Protein AF-A0A1Q5FDN8-F1 (afdb_monomer_lite)

Structure (mmCIF, N/CA/C/O backbone):
data_AF-A0A1Q5FDN8-F1
#
_entry.id   AF-A0A1Q5FDN8-F1
#
loop_
_atom_site.group_PDB
_atom_site.id
_atom_site.type_symbol
_atom_site.label_atom_id
_atom_site.label_alt_id
_atom_site.label_comp_id
_atom_site.label_asym_id
_atom_site.label_entity_id
_atom_site.label_seq_id
_atom_site.pdbx_PDB_ins_code
_atom_site.Cartn_x
_atom_site.Cartn_y
_atom_site.Cartn_z
_atom_site.occupancy
_atom_site.B_iso_or_equiv
_atom_site.auth_seq_id
_atom_site.auth_comp_id
_atom_site.auth_asym_id
_atom_site.auth_atom_id
_atom_site.pdbx_PDB_model_num
ATOM 1 N N . MET A 1 1 ? -42.471 -13.909 74.924 1.00 47.09 1 MET A N 1
ATOM 2 C CA . MET A 1 1 ? -41.191 -13.700 74.208 1.00 47.09 1 MET A CA 1
ATOM 3 C C . MET A 1 1 ? -41.373 -13.782 72.682 1.00 47.09 1 MET A C 1
ATOM 5 O O . MET A 1 1 ? -40.725 -14.586 72.033 1.00 47.09 1 MET A O 1
ATOM 9 N N . ALA A 1 2 ? -42.252 -12.963 72.088 1.00 43.66 2 ALA A N 1
ATOM 10 C CA . ALA A 1 2 ? -42.512 -12.984 70.635 1.00 43.66 2 ALA A CA 1
ATOM 11 C C . ALA A 1 2 ? -41.939 -11.756 69.889 1.00 43.66 2 ALA A C 1
ATOM 13 O O . ALA A 1 2 ? -41.696 -11.823 68.690 1.00 43.66 2 ALA A O 1
ATOM 14 N N . GLY A 1 3 ? -41.656 -10.651 70.594 1.00 40.38 3 GLY A N 1
ATOM 15 C CA . GLY A 1 3 ? -41.196 -9.395 69.982 1.00 40.38 3 GLY A CA 1
ATOM 16 C C . GLY A 1 3 ? -39.710 -9.334 69.598 1.00 40.38 3 GLY A C 1
ATOM 17 O O . GLY A 1 3 ? -39.356 -8.562 68.718 1.00 40.38 3 GLY A O 1
ATOM 18 N N . VAL A 1 4 ? -38.843 -10.156 70.205 1.00 47.12 4 VAL A N 1
ATOM 19 C CA . VAL A 1 4 ? -37.376 -10.119 69.980 1.00 47.12 4 VAL A CA 1
ATOM 20 C C . VAL A 1 4 ? -36.952 -10.917 68.736 1.00 47.12 4 VAL A C 1
ATOM 22 O O . VAL A 1 4 ? -35.981 -10.574 68.066 1.00 47.12 4 VAL A O 1
ATOM 25 N N . VAL A 1 5 ? -37.708 -11.957 68.369 1.00 46.03 5 VAL A N 1
ATOM 26 C CA . VAL A 1 5 ? -37.421 -12.774 67.174 1.00 46.03 5 VAL A CA 1
ATOM 27 C C . VAL A 1 5 ? -37.813 -12.032 65.886 1.00 46.03 5 VAL A C 1
ATOM 29 O O . VAL A 1 5 ? -37.136 -12.157 64.866 1.00 46.03 5 VAL A O 1
ATOM 32 N N . LEU A 1 6 ? -38.859 -11.197 65.935 1.00 43.00 6 LEU A N 1
ATOM 33 C CA . LEU A 1 6 ? -39.319 -10.394 64.795 1.00 43.00 6 LEU A CA 1
ATOM 34 C C . LEU A 1 6 ? -38.354 -9.245 64.449 1.00 43.00 6 LEU A C 1
ATOM 36 O O . LEU A 1 6 ? -38.089 -9.013 63.270 1.00 43.00 6 LEU A O 1
ATOM 40 N N . THR A 1 7 ? -37.763 -8.575 65.444 1.00 47.84 7 THR A N 1
ATOM 41 C CA . THR A 1 7 ? -36.753 -7.520 65.229 1.00 47.84 7 THR A CA 1
ATOM 42 C C . THR A 1 7 ? -35.419 -8.077 64.731 1.00 47.84 7 THR A C 1
ATOM 44 O O . THR A 1 7 ? -34.837 -7.518 63.800 1.00 47.84 7 THR A O 1
ATOM 47 N N . ALA A 1 8 ? -34.970 -9.225 65.251 1.00 42.53 8 ALA A N 1
ATOM 48 C CA . ALA A 1 8 ? -33.782 -9.915 64.739 1.00 42.53 8 ALA A CA 1
ATOM 49 C C . ALA A 1 8 ? -33.972 -10.419 63.289 1.00 42.53 8 ALA A C 1
ATOM 51 O O . ALA A 1 8 ? -33.076 -10.280 62.453 1.00 42.53 8 ALA A O 1
ATOM 52 N N . GLY A 1 9 ? -35.163 -10.937 62.957 1.00 39.59 9 GLY A N 1
ATOM 53 C CA . GLY A 1 9 ? -35.514 -11.373 61.600 1.00 39.59 9 GLY A CA 1
ATOM 54 C C . GLY A 1 9 ? -35.624 -10.229 60.581 1.00 39.59 9 GLY A C 1
ATOM 55 O O . GLY A 1 9 ? -35.242 -10.401 59.420 1.00 39.59 9 GLY A O 1
ATOM 56 N N . MET A 1 10 ? -36.092 -9.048 61.005 1.00 50.84 10 MET A N 1
ATOM 57 C CA . MET A 1 10 ? -36.111 -7.832 60.176 1.00 50.84 10 MET A CA 1
ATOM 58 C C . MET A 1 10 ? -34.702 -7.272 59.930 1.00 50.84 10 MET A C 1
ATOM 60 O O . MET A 1 10 ? -34.388 -6.911 58.795 1.00 50.84 10 MET A O 1
ATOM 64 N N . GLY A 1 11 ? -33.831 -7.271 60.947 1.00 49.34 11 GLY A N 1
ATOM 65 C CA . GLY A 1 11 ? -32.434 -6.840 60.818 1.00 49.34 11 GLY A CA 1
ATOM 66 C C . GLY A 1 11 ? -31.625 -7.709 59.850 1.00 49.34 11 GLY A C 1
ATOM 67 O O . GLY A 1 11 ? -30.906 -7.190 59.004 1.00 49.34 11 GLY A O 1
ATOM 68 N N . TRP A 1 12 ? -31.808 -9.032 59.887 1.00 39.22 12 TRP A N 1
ATOM 69 C CA . TRP A 1 12 ? -31.117 -9.951 58.975 1.00 39.22 12 TRP A CA 1
ATOM 70 C C . TRP A 1 12 ? -31.543 -9.785 57.508 1.00 39.22 12 TRP A C 1
ATOM 72 O O . TRP A 1 12 ? -30.703 -9.807 56.607 1.00 39.22 12 TRP A O 1
ATOM 82 N N . ARG A 1 13 ? -32.840 -9.575 57.249 1.00 45.94 13 ARG A N 1
ATOM 83 C CA . ARG A 1 13 ? -33.342 -9.301 55.891 1.00 45.94 13 ARG A CA 1
ATOM 84 C C . ARG A 1 13 ? -32.855 -7.949 55.369 1.00 45.94 13 ARG A C 1
ATOM 86 O O . ARG A 1 13 ? -32.404 -7.886 54.231 1.00 45.94 13 ARG A O 1
ATOM 93 N N . SER A 1 14 ? -32.883 -6.915 56.209 1.00 52.88 14 SER A N 1
ATOM 94 C CA . SER A 1 14 ? -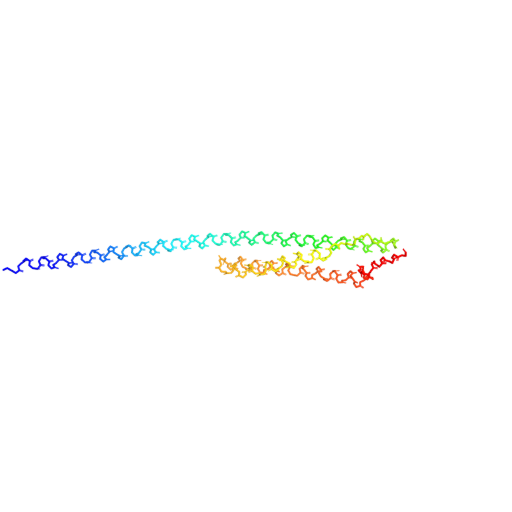32.321 -5.589 55.914 1.00 52.88 14 SER A CA 1
ATOM 95 C C . SER A 1 14 ? -30.835 -5.672 55.535 1.00 52.88 14 SER A C 1
ATOM 97 O O . SER A 1 14 ? -30.446 -5.223 54.458 1.00 52.88 14 SER A O 1
ATOM 99 N N . SER A 1 15 ? -30.021 -6.365 56.336 1.00 50.00 15 SER A N 1
ATOM 100 C CA . SER A 1 15 ? -28.591 -6.544 56.059 1.00 50.00 15 SER A CA 1
ATOM 101 C C . SER A 1 15 ? -28.319 -7.313 54.765 1.00 50.00 15 SER A C 1
ATOM 103 O O . SER A 1 15 ? -27.384 -6.977 54.043 1.00 50.00 15 SER A O 1
ATOM 105 N N . ARG A 1 16 ? -29.141 -8.316 54.417 1.00 44.84 16 ARG A N 1
ATOM 106 C CA . ARG A 1 16 ? -29.008 -9.040 53.136 1.00 44.84 16 ARG A CA 1
ATOM 107 C C . ARG A 1 16 ? -29.392 -8.184 51.932 1.00 44.84 16 ARG A C 1
ATOM 109 O O . ARG A 1 16 ? -28.762 -8.315 50.887 1.00 44.84 16 ARG A O 1
ATOM 116 N N . ILE A 1 17 ? -30.396 -7.319 52.069 1.00 62.22 17 ILE A N 1
ATOM 117 C CA . ILE A 1 17 ? -30.801 -6.383 51.013 1.00 62.22 17 ILE A CA 1
ATOM 118 C C . ILE A 1 17 ? -29.696 -5.345 50.782 1.00 62.22 17 ILE A C 1
ATOM 120 O O . ILE A 1 17 ? -29.290 -5.145 49.640 1.00 62.22 17 ILE A O 1
ATOM 124 N N . SER A 1 18 ? -29.141 -4.764 51.849 1.00 57.81 18 SER A N 1
ATOM 125 C CA . SER A 1 18 ? -28.024 -3.815 51.750 1.00 57.81 18 SER A CA 1
ATOM 126 C C . SER A 1 18 ? -26.753 -4.456 51.187 1.00 57.81 18 SER A C 1
ATOM 128 O O . SER A 1 18 ? -26.115 -3.873 50.316 1.00 57.81 18 SER A O 1
ATOM 130 N N . ALA A 1 19 ? -26.411 -5.678 51.611 1.00 43.81 19 ALA A N 1
ATOM 131 C CA . ALA A 1 19 ? -25.259 -6.404 51.073 1.00 43.81 19 ALA A CA 1
ATOM 132 C C . ALA A 1 19 ? -25.428 -6.733 49.580 1.00 43.81 19 ALA A C 1
ATOM 134 O O . ALA A 1 19 ? -24.485 -6.597 48.805 1.00 43.81 19 ALA A O 1
ATOM 135 N N . LYS A 1 20 ? -26.639 -7.113 49.150 1.00 54.56 20 LYS A N 1
ATOM 136 C CA . LYS A 1 20 ? -26.941 -7.325 47.731 1.00 54.56 20 LYS A CA 1
ATOM 137 C C . LYS A 1 20 ? -26.813 -6.030 46.925 1.00 54.56 20 LYS A C 1
ATOM 139 O O . LYS A 1 20 ? -26.164 -6.040 45.887 1.00 54.56 20 LYS A O 1
ATOM 144 N N . ALA A 1 21 ? -27.356 -4.920 47.423 1.00 61.69 21 ALA A N 1
ATOM 145 C CA . ALA A 1 21 ? -27.247 -3.621 46.760 1.00 61.69 21 ALA A CA 1
ATOM 146 C C . ALA A 1 21 ? -25.786 -3.155 46.614 1.00 61.69 21 ALA A C 1
ATOM 148 O O . ALA A 1 21 ? -25.419 -2.597 45.585 1.00 61.69 21 ALA A O 1
ATOM 149 N N . GLN A 1 22 ? -24.935 -3.429 47.609 1.00 58.81 22 GLN A N 1
ATOM 150 C CA . GLN A 1 22 ? -23.498 -3.138 47.547 1.00 58.81 22 GLN A CA 1
ATOM 151 C C . GLN A 1 22 ? -22.766 -3.997 46.507 1.00 58.81 22 GLN A C 1
ATOM 153 O O . GLN A 1 22 ? -21.919 -3.480 45.784 1.00 58.81 22 GLN A O 1
ATOM 158 N N . VAL A 1 23 ? -23.106 -5.285 46.392 1.00 53.53 23 VAL A N 1
ATOM 159 C CA . VAL A 1 23 ? -22.534 -6.180 45.370 1.00 53.53 23 VAL A CA 1
ATOM 160 C C . VAL A 1 23 ? -22.999 -5.793 43.967 1.00 53.53 23 VAL A C 1
ATOM 162 O O . VAL A 1 23 ? -22.181 -5.736 43.053 1.00 53.53 23 VAL A O 1
ATOM 165 N N . ASP A 1 24 ? -24.281 -5.472 43.792 1.00 60.03 24 ASP A N 1
ATOM 166 C CA . ASP A 1 24 ? -24.828 -5.037 42.503 1.00 60.03 24 ASP A CA 1
ATOM 167 C C . ASP A 1 24 ? -24.208 -3.695 42.063 1.00 60.03 24 ASP A C 1
ATOM 169 O O . ASP A 1 24 ? -23.854 -3.533 40.895 1.00 60.03 24 ASP A O 1
ATOM 173 N N . ALA A 1 25 ? -23.982 -2.764 42.999 1.00 61.09 25 ALA A N 1
ATOM 174 C CA . ALA A 1 25 ? -23.274 -1.510 42.738 1.00 61.09 25 ALA A CA 1
ATOM 175 C C . ALA A 1 25 ? -21.788 -1.727 42.402 1.00 61.09 25 ALA A C 1
ATOM 177 O O . ALA A 1 25 ? -21.273 -1.108 41.472 1.00 61.09 25 ALA A O 1
ATOM 178 N N . ALA A 1 26 ? -21.103 -2.637 43.103 1.00 48.50 26 ALA A N 1
ATOM 179 C CA . ALA A 1 26 ? -19.720 -2.994 42.796 1.00 48.50 26 ALA A CA 1
ATOM 180 C C . ALA A 1 26 ? -19.598 -3.644 41.406 1.00 48.50 26 ALA A C 1
ATOM 182 O O . ALA A 1 26 ? -18.700 -3.301 40.642 1.00 48.50 26 ALA A O 1
ATOM 183 N N . LEU A 1 27 ? -20.530 -4.528 41.038 1.00 51.22 27 LEU A N 1
ATOM 184 C CA . LEU A 1 27 ? -20.587 -5.136 39.707 1.00 51.22 27 LEU A CA 1
ATOM 185 C C . LEU A 1 27 ? -20.903 -4.113 38.612 1.00 51.22 27 LEU A C 1
ATOM 187 O O . LEU A 1 27 ? -20.336 -4.205 37.526 1.00 51.22 27 LEU A O 1
ATOM 191 N N . ALA A 1 28 ? -21.779 -3.141 38.877 1.00 71.06 28 ALA A N 1
ATOM 192 C CA . ALA A 1 28 ? -22.037 -2.038 37.954 1.00 71.06 28 ALA A CA 1
ATOM 193 C C . ALA A 1 28 ? -20.779 -1.180 37.745 1.00 71.06 28 ALA A C 1
ATOM 195 O O . ALA A 1 28 ? -20.423 -0.908 36.602 1.00 71.06 28 ALA A O 1
ATOM 196 N N . GLY A 1 29 ? -20.058 -0.859 38.824 1.00 62.19 29 GLY A N 1
ATOM 197 C CA . GLY A 1 29 ? -18.787 -0.136 38.752 1.00 62.19 29 GLY A CA 1
ATOM 198 C C . GLY A 1 29 ? -17.708 -0.896 37.977 1.00 62.19 29 GLY A C 1
ATOM 199 O O . GLY A 1 29 ? -17.036 -0.309 37.138 1.00 62.19 29 GLY A O 1
ATOM 200 N N . VAL A 1 30 ? -17.576 -2.212 38.185 1.00 57.38 30 VAL A N 1
ATOM 201 C CA . VAL A 1 30 ? -16.629 -3.055 37.427 1.00 57.38 30 VAL A CA 1
ATOM 202 C C . VAL A 1 30 ? -16.999 -3.125 35.945 1.00 57.38 30 VAL A C 1
ATOM 204 O O . VAL A 1 30 ? -16.112 -3.073 35.098 1.00 57.38 30 VAL A O 1
ATOM 207 N N . ARG A 1 31 ? -18.292 -3.217 35.610 1.00 68.50 31 ARG A N 1
ATOM 208 C CA . ARG A 1 31 ? -18.757 -3.207 34.213 1.00 68.50 31 ARG A CA 1
ATOM 209 C C . ARG A 1 31 ? -18.476 -1.875 33.533 1.00 68.50 31 ARG A C 1
ATOM 211 O O . ARG A 1 31 ? -17.991 -1.864 32.411 1.00 68.50 31 ARG A O 1
ATOM 218 N N . GLU A 1 32 ? -18.733 -0.767 34.217 1.00 75.81 32 GLU A N 1
ATOM 219 C CA . GLU A 1 32 ? -18.455 0.562 33.680 1.00 75.81 32 GLU A CA 1
ATOM 220 C C . GLU A 1 32 ? -16.951 0.791 33.487 1.00 75.81 32 GLU A C 1
ATOM 222 O O . GLU A 1 32 ? -16.540 1.325 32.457 1.00 75.81 32 GLU A O 1
ATOM 227 N N . LEU A 1 33 ? -16.124 0.323 34.427 1.00 65.19 33 LEU A N 1
ATOM 228 C CA . LEU A 1 33 ? -14.670 0.378 34.303 1.00 65.19 33 LEU A CA 1
ATOM 229 C C . LEU A 1 33 ? -14.179 -0.475 33.124 1.00 65.19 33 LEU A C 1
ATOM 231 O O . LEU A 1 33 ? -13.388 0.002 32.317 1.00 65.19 33 LEU A O 1
ATOM 235 N N . ALA A 1 34 ? -14.707 -1.693 32.968 1.00 59.72 34 ALA A N 1
ATOM 236 C CA . ALA A 1 34 ? -14.388 -2.570 31.843 1.00 59.72 34 ALA A CA 1
ATOM 237 C C . ALA A 1 34 ? -14.806 -1.957 30.494 1.00 59.72 34 ALA A C 1
ATOM 239 O O . ALA A 1 34 ? -14.033 -1.990 29.538 1.00 59.72 34 ALA A O 1
ATOM 240 N N . ASP A 1 35 ? -15.984 -1.333 30.418 1.00 81.12 35 ASP A N 1
ATOM 241 C CA . ASP A 1 35 ? -16.447 -0.628 29.219 1.00 81.12 35 ASP A CA 1
ATOM 242 C C . ASP A 1 35 ? -15.559 0.582 28.894 1.00 81.12 35 ASP A C 1
ATOM 244 O O . ASP A 1 35 ? -15.275 0.861 27.724 1.00 81.12 35 ASP A O 1
ATOM 248 N N . GLN A 1 36 ? -15.120 1.329 29.911 1.00 81.25 36 GLN A N 1
ATOM 249 C CA . GLN A 1 36 ? -14.203 2.457 29.742 1.00 81.25 36 GLN A CA 1
ATOM 250 C C . GLN A 1 36 ? -12.821 1.989 29.272 1.00 81.25 36 GLN A C 1
ATOM 252 O O . GLN A 1 36 ? -12.302 2.525 28.291 1.00 81.25 36 GLN A O 1
ATOM 257 N N . GLU A 1 37 ? -12.251 0.962 29.902 1.00 77.19 37 GLU A N 1
ATOM 258 C CA . GLU A 1 37 ? -10.975 0.363 29.502 1.00 77.19 37 GLU A CA 1
ATOM 259 C C . GLU A 1 37 ? -11.042 -0.196 28.079 1.00 77.19 37 GLU A C 1
ATOM 261 O O . GLU A 1 37 ? -10.151 0.069 27.269 1.00 77.19 37 GLU A O 1
ATOM 266 N N . GLN A 1 38 ? -12.132 -0.881 27.722 1.00 74.69 38 GLN A N 1
ATOM 267 C CA . GLN A 1 38 ? -12.351 -1.380 26.368 1.00 74.69 38 GLN A CA 1
ATOM 268 C C . GLN A 1 38 ? -12.425 -0.235 25.350 1.00 74.69 38 GLN A C 1
ATOM 270 O O . GLN A 1 38 ? -11.797 -0.312 24.293 1.00 74.69 38 GLN A O 1
ATOM 275 N N . LYS A 1 39 ? -13.133 0.861 25.657 1.00 79.69 39 LYS A N 1
ATOM 276 C CA . LYS A 1 39 ? -13.182 2.050 24.785 1.00 79.69 39 LYS A CA 1
ATOM 277 C C . LYS A 1 39 ? -11.799 2.673 24.596 1.00 79.69 39 LYS A C 1
ATOM 279 O O . LYS A 1 39 ? -11.436 3.019 23.469 1.00 79.69 39 LYS A O 1
ATOM 284 N N . VAL A 1 40 ? -11.008 2.786 25.664 1.00 82.88 40 VAL A N 1
ATOM 285 C CA . VAL A 1 40 ? -9.635 3.312 25.599 1.00 82.88 40 VAL A CA 1
ATOM 286 C C . VAL A 1 40 ? -8.745 2.392 24.764 1.00 82.88 40 VAL A C 1
ATOM 288 O O . VAL A 1 40 ? -8.053 2.877 23.862 1.00 82.88 40 VAL A O 1
ATOM 291 N N . ALA A 1 41 ? -8.813 1.079 24.985 1.00 75.75 41 ALA A N 1
ATOM 292 C CA . ALA A 1 41 ? -8.053 0.083 24.237 1.00 75.75 41 ALA A CA 1
ATOM 293 C C . ALA A 1 41 ? -8.388 0.119 22.738 1.00 75.75 41 ALA A C 1
ATOM 295 O O . ALA A 1 41 ? -7.483 0.208 21.909 1.00 75.75 41 ALA A O 1
ATOM 296 N N . VAL A 1 42 ? -9.676 0.157 22.381 1.00 76.50 42 VAL A N 1
ATOM 297 C CA . VAL A 1 42 ? -10.131 0.271 20.986 1.00 76.50 42 VAL A CA 1
ATOM 298 C C . VAL A 1 42 ? -9.669 1.587 20.356 1.00 76.50 42 VAL A C 1
ATOM 300 O O . VAL A 1 42 ? -9.182 1.588 19.227 1.00 76.50 42 VAL A O 1
ATOM 303 N N . SER A 1 43 ? -9.760 2.710 21.076 1.00 76.06 43 SER A N 1
ATOM 304 C CA . SER A 1 43 ? -9.302 4.007 20.557 1.00 76.06 43 SER A CA 1
ATOM 305 C C . SER A 1 43 ? -7.791 4.036 20.299 1.00 76.06 43 SER A C 1
ATOM 307 O O . SER A 1 43 ? -7.336 4.596 19.299 1.00 76.06 43 SER A O 1
ATOM 309 N N . THR A 1 44 ? -7.013 3.383 21.164 1.00 79.62 44 THR A N 1
ATOM 310 C CA . THR A 1 44 ? -5.557 3.271 21.038 1.00 79.62 44 THR A CA 1
ATOM 311 C C . THR A 1 44 ? -5.193 2.355 19.874 1.00 79.62 44 THR A C 1
ATOM 313 O O . THR A 1 44 ? -4.375 2.733 19.037 1.00 79.62 44 THR A O 1
ATOM 316 N N . ALA A 1 45 ? -5.868 1.207 19.754 1.00 72.69 45 ALA A N 1
ATOM 317 C CA . ALA A 1 45 ? -5.713 0.291 18.629 1.00 72.69 45 ALA A CA 1
ATOM 318 C C . ALA A 1 45 ? -6.045 0.970 17.290 1.00 72.69 45 ALA A C 1
ATOM 320 O O . ALA A 1 45 ? -5.286 0.836 16.332 1.00 72.69 45 ALA A O 1
ATOM 321 N N . ARG A 1 46 ? -7.114 1.779 17.233 1.00 71.88 46 ARG A N 1
ATOM 322 C CA . ARG A 1 46 ? -7.481 2.552 16.036 1.00 71.88 46 ARG A CA 1
ATOM 323 C C . ARG A 1 46 ? -6.394 3.548 15.637 1.00 71.88 46 ARG A C 1
ATOM 325 O O . ARG A 1 46 ? -6.052 3.631 14.461 1.00 71.88 46 ARG A O 1
ATOM 332 N N . ARG A 1 47 ? -5.836 4.296 16.597 1.00 76.81 47 ARG A N 1
ATOM 333 C CA . ARG A 1 47 ? -4.744 5.249 16.323 1.00 76.81 47 ARG A CA 1
ATOM 334 C C . ARG A 1 47 ? -3.485 4.541 15.831 1.00 76.81 47 ARG A C 1
ATOM 336 O O . ARG A 1 47 ? -2.895 4.999 14.859 1.00 76.81 47 ARG A O 1
ATOM 343 N N . ALA A 1 48 ? -3.106 3.433 16.466 1.00 78.06 48 ALA A N 1
ATOM 344 C CA . ALA A 1 48 ? -1.945 2.646 16.063 1.00 78.06 48 ALA A CA 1
ATOM 345 C C . ALA A 1 48 ? -2.113 2.083 14.642 1.00 78.06 48 ALA A C 1
ATOM 347 O O . ALA A 1 48 ? -1.247 2.296 13.798 1.00 78.06 48 ALA A O 1
ATOM 348 N N . ALA A 1 49 ? -3.262 1.466 14.349 1.00 70.69 49 ALA A N 1
ATOM 349 C CA . ALA A 1 49 ? -3.572 0.933 13.024 1.00 70.69 49 ALA A CA 1
ATOM 350 C C . ALA A 1 49 ? -3.565 2.022 11.939 1.00 70.69 49 ALA A C 1
ATOM 352 O O . ALA A 1 49 ? -3.052 1.804 10.845 1.00 70.69 49 ALA A O 1
ATOM 353 N N . HIS A 1 50 ? -4.094 3.212 12.244 1.00 73.88 50 HIS A N 1
ATOM 354 C CA . HIS A 1 50 ? -4.068 4.342 11.318 1.00 73.88 50 HIS A CA 1
ATOM 355 C C . HIS A 1 50 ? -2.642 4.854 11.065 1.00 73.88 50 HIS A C 1
ATOM 357 O O . HIS A 1 50 ? -2.276 5.115 9.923 1.00 73.88 50 HIS A O 1
ATOM 363 N N . HIS A 1 51 ? -1.819 4.974 12.109 1.00 77.38 51 HIS A N 1
ATOM 364 C CA . HIS A 1 51 ? -0.442 5.449 11.970 1.00 77.38 51 HIS A CA 1
ATOM 365 C C . HIS A 1 51 ? 0.438 4.461 11.192 1.00 77.38 51 HIS A C 1
ATOM 367 O O . HIS A 1 51 ? 1.271 4.871 10.386 1.00 77.38 51 HIS A O 1
ATOM 373 N N . GLU A 1 52 ? 0.240 3.161 11.405 1.00 75.81 52 GLU A N 1
ATOM 374 C CA . GLU A 1 52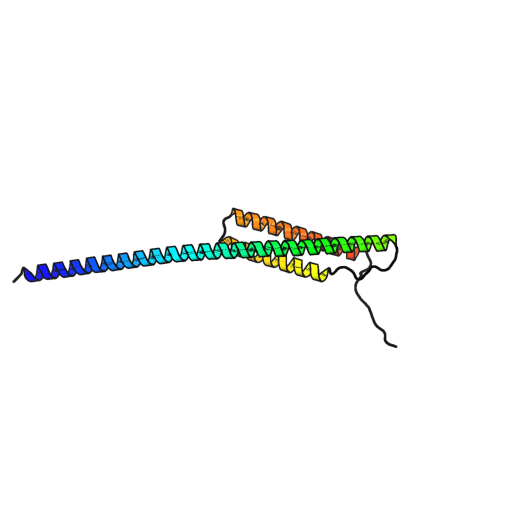 ? 0.923 2.118 10.641 1.00 75.81 52 GLU A CA 1
ATOM 375 C C . GLU A 1 52 ? 0.504 2.146 9.164 1.00 75.81 52 GLU A C 1
ATOM 377 O O . GLU A 1 52 ? 1.356 2.083 8.279 1.00 75.81 52 GLU A O 1
ATOM 382 N N . PHE A 1 53 ? -0.792 2.325 8.888 1.00 75.56 53 PHE A N 1
ATOM 383 C CA . PHE A 1 53 ? -1.300 2.452 7.523 1.00 75.56 53 PHE A CA 1
ATOM 384 C C . PHE A 1 53 ? -0.706 3.654 6.775 1.00 75.56 53 PHE A C 1
ATOM 386 O O . PHE A 1 53 ? -0.334 3.524 5.611 1.00 75.56 53 PHE A O 1
ATOM 393 N N . LEU A 1 54 ? -0.554 4.806 7.438 1.00 78.00 54 LEU A N 1
ATOM 394 C CA . LEU A 1 54 ? 0.111 5.969 6.837 1.00 78.00 54 LEU A CA 1
ATOM 395 C C . LEU A 1 54 ? 1.570 5.669 6.466 1.00 78.00 54 LEU A C 1
ATOM 397 O O . LEU A 1 54 ? 1.987 5.989 5.356 1.00 78.00 54 LEU A O 1
ATOM 401 N N . GLY A 1 55 ? 2.317 4.986 7.339 1.00 77.69 55 GLY A N 1
ATOM 402 C CA . GLY A 1 55 ? 3.696 4.585 7.036 1.00 77.69 55 GLY A CA 1
ATOM 403 C C . GLY A 1 55 ? 3.794 3.639 5.833 1.00 77.69 55 GLY A C 1
ATOM 404 O O . GLY A 1 55 ? 4.731 3.721 5.042 1.00 77.69 55 GLY A O 1
ATOM 405 N N . GLN A 1 56 ? 2.800 2.771 5.638 1.00 78.94 56 GLN A N 1
ATOM 406 C CA . GLN A 1 56 ? 2.741 1.897 4.464 1.00 78.94 56 GLN A CA 1
ATOM 407 C C . GLN A 1 56 ? 2.393 2.646 3.177 1.00 78.94 56 GLN A C 1
ATOM 409 O O . GLN A 1 56 ? 2.939 2.319 2.124 1.00 78.94 56 GLN A O 1
ATOM 414 N N . ILE A 1 57 ? 1.529 3.664 3.246 1.00 79.06 57 ILE A N 1
ATOM 415 C CA . ILE A 1 57 ? 1.280 4.552 2.103 1.00 79.06 57 ILE A CA 1
ATOM 416 C C . ILE A 1 57 ? 2.585 5.229 1.682 1.00 79.06 57 ILE A C 1
ATOM 418 O O . ILE A 1 57 ? 2.908 5.246 0.498 1.00 79.06 57 ILE A O 1
ATOM 422 N N . GLU A 1 58 ? 3.353 5.752 2.637 1.00 83.19 58 GLU A N 1
ATOM 423 C CA . GLU A 1 58 ? 4.647 6.375 2.349 1.00 83.19 58 GLU A CA 1
ATOM 424 C C . GLU A 1 58 ? 5.623 5.383 1.705 1.00 83.19 58 GLU A C 1
ATOM 426 O O . GLU A 1 58 ? 6.257 5.715 0.702 1.00 83.19 58 GLU A O 1
ATOM 431 N N . ALA A 1 59 ? 5.700 4.150 2.215 1.00 80.75 59 ALA A N 1
ATOM 432 C CA . ALA A 1 59 ? 6.521 3.095 1.623 1.00 80.75 59 ALA A CA 1
ATOM 433 C C . ALA A 1 59 ? 6.099 2.770 0.176 1.00 80.75 59 ALA A C 1
ATOM 435 O O . ALA A 1 59 ? 6.953 2.697 -0.710 1.00 80.75 59 ALA A O 1
ATOM 436 N N . ALA A 1 60 ? 4.793 2.658 -0.087 1.00 81.12 60 ALA A N 1
ATOM 437 C CA . ALA A 1 60 ? 4.263 2.430 -1.429 1.00 81.12 60 ALA A CA 1
ATOM 438 C C . ALA A 1 60 ? 4.573 3.595 -2.383 1.00 81.12 60 ALA A C 1
ATOM 440 O O . ALA A 1 60 ? 4.969 3.363 -3.525 1.00 81.12 60 ALA A O 1
ATOM 441 N N . CYS A 1 61 ? 4.465 4.843 -1.918 1.00 82.75 61 CYS A N 1
ATOM 442 C CA . CYS A 1 61 ? 4.865 6.019 -2.692 1.00 82.75 61 CYS A CA 1
ATOM 443 C C . CYS A 1 61 ? 6.358 5.980 -3.050 1.00 82.75 61 CYS A C 1
ATOM 445 O O . CYS A 1 61 ? 6.711 6.170 -4.211 1.00 82.75 61 CYS A O 1
ATOM 447 N N . MET A 1 62 ? 7.234 5.659 -2.092 1.00 86.50 62 MET A N 1
ATOM 448 C CA . MET A 1 62 ? 8.673 5.531 -2.351 1.00 86.50 62 MET A CA 1
ATOM 449 C C . MET A 1 62 ? 8.989 4.407 -3.350 1.00 86.50 62 MET A C 1
ATOM 451 O O . MET A 1 62 ? 9.868 4.559 -4.202 1.00 86.50 62 MET A O 1
ATOM 455 N N . ALA A 1 63 ? 8.271 3.282 -3.273 1.00 85.00 63 ALA A N 1
ATOM 456 C CA . ALA A 1 63 ? 8.417 2.185 -4.224 1.00 85.00 63 ALA A CA 1
ATOM 457 C C . ALA A 1 63 ? 7.990 2.603 -5.642 1.00 85.00 63 ALA A C 1
ATOM 459 O O . ALA A 1 63 ? 8.715 2.336 -6.602 1.00 85.00 63 ALA A O 1
ATOM 460 N N . LEU A 1 64 ? 6.872 3.324 -5.770 1.00 85.69 64 LEU A N 1
ATOM 461 C CA . LEU A 1 64 ? 6.405 3.879 -7.043 1.00 85.69 64 LEU A CA 1
ATOM 462 C C . LEU A 1 64 ? 7.371 4.919 -7.621 1.00 85.69 64 LEU A C 1
ATOM 464 O O . LEU A 1 64 ? 7.647 4.893 -8.820 1.00 85.69 64 LEU A O 1
ATOM 468 N N . ASP A 1 65 ? 7.941 5.792 -6.791 1.00 88.81 65 ASP A N 1
ATOM 469 C CA . ASP A 1 65 ? 8.952 6.757 -7.232 1.00 88.81 65 ASP A CA 1
ATOM 470 C C . ASP A 1 65 ? 10.204 6.052 -7.762 1.00 88.81 65 ASP A C 1
ATOM 472 O O . ASP A 1 65 ? 10.757 6.434 -8.80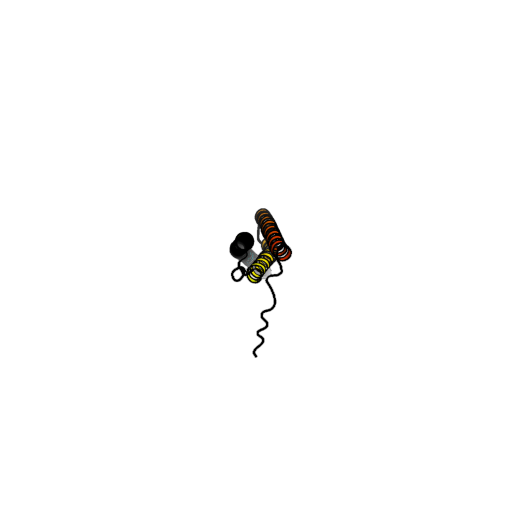1 1.00 88.81 65 ASP A O 1
ATOM 476 N N . ARG A 1 66 ? 10.640 4.976 -7.093 1.00 88.62 66 ARG A N 1
ATOM 477 C CA . ARG A 1 66 ? 11.758 4.159 -7.574 1.00 88.62 66 ARG A CA 1
ATOM 478 C C . ARG A 1 66 ? 11.416 3.465 -8.890 1.00 88.62 66 ARG A C 1
ATOM 480 O O . ARG A 1 66 ? 12.258 3.474 -9.788 1.00 88.62 66 ARG A O 1
ATOM 487 N N . ALA A 1 67 ? 10.214 2.909 -9.017 1.00 86.75 67 ALA A N 1
ATOM 488 C CA . ALA A 1 67 ? 9.724 2.288 -10.244 1.00 86.75 67 ALA A CA 1
ATOM 489 C C . ALA A 1 67 ? 9.722 3.291 -11.412 1.00 86.75 67 ALA A C 1
ATOM 491 O O . ALA A 1 67 ? 10.332 3.041 -12.450 1.00 86.75 67 ALA A O 1
ATOM 492 N N . LEU A 1 68 ? 9.164 4.488 -11.203 1.00 87.88 68 LEU A N 1
ATOM 493 C CA . LEU A 1 68 ? 9.169 5.573 -12.186 1.00 87.88 68 LEU A CA 1
ATOM 494 C C . LEU A 1 68 ? 10.591 5.994 -12.578 1.00 87.88 68 LEU A C 1
ATOM 496 O O . LEU A 1 68 ? 10.866 6.252 -13.752 1.00 87.88 68 LEU A O 1
ATOM 500 N N . HIS A 1 69 ? 11.498 6.095 -11.607 1.00 89.44 69 HIS A N 1
ATOM 501 C CA . HIS A 1 69 ? 12.893 6.429 -11.872 1.00 89.44 69 HIS A CA 1
ATOM 502 C C . HIS A 1 69 ? 13.568 5.371 -12.753 1.00 89.44 69 HIS A C 1
ATOM 504 O O . HIS A 1 69 ? 14.189 5.726 -13.753 1.00 89.44 69 HIS A O 1
ATOM 510 N N . VAL A 1 70 ? 13.398 4.087 -12.426 1.00 87.75 70 VAL A N 1
ATOM 511 C CA . VAL A 1 70 ? 13.918 2.957 -13.214 1.00 87.75 70 VAL A CA 1
ATOM 512 C C . VAL A 1 70 ? 13.370 2.986 -14.643 1.00 87.75 70 VAL A C 1
ATOM 514 O O . VAL A 1 70 ? 14.159 2.921 -15.585 1.00 87.75 70 VAL A O 1
ATOM 517 N N . SER A 1 71 ? 12.062 3.203 -14.828 1.00 84.56 71 SER A N 1
ATOM 518 C CA . SER A 1 71 ? 11.459 3.342 -16.161 1.00 84.56 71 SER A CA 1
ATOM 519 C C . SER A 1 71 ? 12.053 4.506 -16.962 1.00 84.56 71 SER A C 1
ATOM 521 O O . SER A 1 71 ? 12.307 4.370 -18.158 1.00 84.56 71 SER A O 1
ATOM 523 N N . LYS A 1 72 ? 12.308 5.655 -16.320 1.00 87.69 72 LYS A N 1
ATOM 524 C CA . LYS A 1 72 ? 12.913 6.827 -16.979 1.00 87.69 72 LYS A CA 1
ATOM 525 C C . LYS A 1 72 ? 14.356 6.574 -17.408 1.00 87.69 72 LYS A C 1
ATOM 527 O O . LYS A 1 72 ? 14.725 6.964 -18.513 1.00 87.69 72 LYS A O 1
ATOM 532 N N . VAL A 1 73 ? 15.155 5.941 -16.546 1.00 86.62 73 VAL A N 1
ATOM 533 C CA . VAL A 1 73 ? 16.543 5.571 -16.866 1.00 86.62 73 VAL A CA 1
ATOM 534 C C . VAL A 1 73 ? 16.559 4.610 -18.049 1.00 86.62 73 VAL A C 1
ATOM 536 O O . VAL A 1 73 ? 17.244 4.872 -19.030 1.00 86.62 73 VAL A O 1
ATOM 539 N N . ALA A 1 74 ? 15.716 3.579 -18.021 1.00 82.94 74 ALA A N 1
ATOM 540 C CA . ALA A 1 74 ? 15.645 2.610 -19.106 1.00 82.94 74 ALA A CA 1
ATOM 541 C C . ALA A 1 74 ? 15.215 3.235 -20.442 1.00 82.94 74 ALA A C 1
ATOM 543 O O . ALA A 1 74 ? 15.766 2.909 -21.490 1.00 82.94 74 ALA A O 1
ATOM 544 N N . TYR A 1 75 ? 14.266 4.175 -20.422 1.00 83.38 75 TYR A N 1
ATOM 545 C CA . TYR A 1 75 ? 13.901 4.921 -21.626 1.00 83.38 75 TYR A CA 1
ATOM 546 C C . TYR A 1 75 ? 15.080 5.739 -22.176 1.00 83.38 75 TYR A C 1
ATOM 548 O O . TYR A 1 75 ? 15.325 5.742 -23.384 1.00 83.38 75 TYR A O 1
ATOM 556 N N . ALA A 1 76 ? 15.828 6.420 -21.302 1.00 84.94 76 ALA A N 1
ATOM 557 C CA . ALA A 1 76 ? 17.001 7.195 -21.699 1.00 84.94 76 ALA A CA 1
ATOM 558 C C . ALA A 1 76 ? 18.103 6.306 -22.299 1.00 84.94 76 ALA A C 1
ATOM 560 O O . ALA A 1 76 ? 18.719 6.685 -23.293 1.00 84.94 76 ALA A O 1
ATOM 561 N N . ASP A 1 77 ? 18.295 5.116 -21.738 1.00 83.31 77 ASP A N 1
ATOM 562 C CA . ASP A 1 77 ? 19.235 4.101 -22.209 1.00 83.31 77 ASP A CA 1
ATOM 563 C C . ASP A 1 77 ? 18.878 3.579 -23.610 1.00 83.31 77 ASP A C 1
ATOM 565 O O . ASP A 1 77 ? 19.733 3.530 -24.501 1.00 83.31 77 ASP A O 1
ATOM 569 N N . VAL A 1 78 ? 17.598 3.259 -23.842 1.00 81.19 78 VAL A N 1
ATOM 570 C CA . VAL A 1 78 ? 17.083 2.863 -25.165 1.00 81.19 78 VAL A CA 1
ATOM 571 C C . VAL A 1 78 ? 17.305 3.978 -26.187 1.00 81.19 78 VAL A C 1
ATOM 573 O O . VAL A 1 78 ? 17.764 3.728 -27.304 1.00 81.19 78 VAL A O 1
ATOM 576 N N . GLU A 1 79 ? 17.015 5.223 -25.812 1.00 83.38 79 GLU A N 1
ATOM 577 C CA . GLU A 1 79 ? 17.177 6.374 -26.698 1.00 83.38 79 GLU A CA 1
ATOM 578 C C . GLU A 1 79 ? 18.660 6.689 -26.978 1.00 83.38 79 GLU A C 1
ATOM 580 O O . GLU A 1 79 ? 19.018 7.029 -28.108 1.00 83.38 79 GLU A O 1
ATOM 585 N N . TYR A 1 80 ? 19.546 6.519 -25.990 1.00 83.56 80 TYR A N 1
ATOM 586 C CA . TYR A 1 80 ? 20.996 6.631 -26.165 1.00 83.56 80 TYR A CA 1
ATOM 587 C C . TYR A 1 80 ? 21.513 5.597 -27.166 1.00 83.56 80 TYR A C 1
ATOM 589 O O . TYR A 1 80 ? 22.226 5.956 -28.110 1.00 83.56 80 TYR A O 1
ATOM 597 N N . HIS A 1 81 ? 21.121 4.331 -27.002 1.00 81.88 81 HIS A N 1
ATOM 598 C CA . HIS A 1 81 ? 21.515 3.265 -27.916 1.00 81.88 81 HIS A CA 1
ATOM 599 C C . HIS A 1 81 ? 21.002 3.524 -29.333 1.00 81.88 81 HIS A C 1
ATOM 601 O O . HIS A 1 81 ? 21.768 3.435 -30.290 1.00 81.88 81 HIS A O 1
ATOM 607 N N . ARG A 1 82 ? 19.733 3.929 -29.472 1.00 82.81 82 ARG A N 1
ATOM 608 C CA . ARG A 1 82 ? 19.125 4.256 -30.769 1.00 82.81 82 ARG A CA 1
ATOM 609 C C . ARG A 1 82 ? 19.893 5.351 -31.515 1.00 82.81 82 ARG A C 1
ATOM 611 O O . ARG A 1 82 ? 19.983 5.292 -32.736 1.00 82.81 82 ARG A O 1
ATOM 618 N N . ARG A 1 83 ? 20.433 6.346 -30.803 1.00 87.94 83 ARG A N 1
ATOM 619 C CA . ARG A 1 83 ? 21.165 7.476 -31.406 1.00 87.94 83 ARG A CA 1
ATOM 620 C C . ARG A 1 83 ? 22.636 7.188 -31.683 1.00 87.94 83 ARG A C 1
ATOM 622 O O . ARG A 1 83 ? 23.181 7.727 -32.639 1.00 87.94 83 ARG A O 1
ATOM 629 N N . THR A 1 84 ? 23.295 6.421 -30.819 1.00 86.69 84 THR A N 1
ATOM 630 C CA . THR A 1 84 ? 24.762 6.276 -30.837 1.00 86.69 84 THR A CA 1
ATOM 631 C C . THR A 1 84 ? 25.238 4.912 -31.322 1.00 86.69 84 THR A C 1
ATOM 633 O O . THR A 1 84 ? 26.401 4.781 -31.691 1.00 86.69 84 THR A O 1
ATOM 636 N N . HIS A 1 85 ? 24.365 3.899 -31.307 1.00 83.50 85 HIS A N 1
ATOM 637 C CA . HIS A 1 85 ? 24.693 2.485 -31.522 1.00 83.50 85 HIS A CA 1
ATOM 638 C C . HIS A 1 85 ? 25.793 1.941 -30.591 1.00 83.50 85 HIS A C 1
ATOM 640 O O . HIS A 1 85 ? 26.363 0.880 -30.846 1.00 83.50 85 HIS A O 1
ATOM 646 N N . LEU A 1 86 ? 26.092 2.648 -29.497 1.00 80.62 86 LEU A N 1
ATOM 647 C CA . LEU A 1 86 ? 27.060 2.233 -28.488 1.00 80.62 86 LEU A CA 1
ATOM 648 C C . LEU A 1 86 ? 26.399 1.321 -27.444 1.00 80.62 86 LEU A C 1
ATOM 650 O O . LEU A 1 86 ? 25.183 1.400 -27.241 1.00 80.62 86 LEU A O 1
ATOM 654 N N . PRO A 1 87 ? 27.172 0.443 -26.780 1.00 73.19 87 PRO A N 1
ATOM 655 C CA . PRO A 1 87 ? 26.649 -0.387 -25.703 1.00 73.19 87 PRO A CA 1
ATOM 656 C C . PRO A 1 87 ? 26.092 0.481 -24.569 1.00 73.19 87 PRO A C 1
ATOM 658 O O . PRO A 1 87 ? 26.691 1.484 -24.179 1.00 73.19 87 PRO A O 1
ATOM 661 N N . VAL A 1 88 ? 24.935 0.073 -24.053 1.00 71.69 88 VAL A N 1
ATOM 662 C CA . VAL A 1 88 ? 24.263 0.737 -22.934 1.00 71.69 88 VAL A CA 1
ATOM 663 C C . VAL A 1 88 ? 25.058 0.478 -21.643 1.00 71.69 88 VAL A C 1
ATOM 665 O O . VAL A 1 88 ? 25.573 -0.634 -21.472 1.00 71.69 88 VAL A O 1
ATOM 668 N N . PRO A 1 89 ? 25.186 1.464 -20.733 1.00 68.12 89 PRO A N 1
ATOM 669 C CA . PRO A 1 89 ? 25.681 1.226 -19.375 1.00 68.12 89 PRO A CA 1
ATOM 670 C C . PRO A 1 89 ? 24.893 0.107 -18.658 1.00 68.12 89 PRO A C 1
ATOM 672 O O . PRO A 1 89 ? 23.815 -0.274 -19.115 1.00 68.12 89 PRO A O 1
ATOM 675 N N . PRO A 1 90 ? 25.419 -0.467 -17.553 1.00 66.38 90 PRO A N 1
ATOM 676 C CA . PRO A 1 90 ? 24.702 -1.496 -16.802 1.00 66.38 90 PRO A CA 1
ATOM 677 C C . PRO A 1 90 ? 23.286 -1.013 -16.480 1.00 66.38 90 PRO A C 1
ATOM 679 O O . PRO A 1 90 ? 23.111 0.038 -15.864 1.00 66.38 90 PRO A O 1
ATOM 682 N N . GLY A 1 91 ? 22.309 -1.777 -16.975 1.00 64.06 91 GLY A N 1
ATOM 683 C CA . GLY A 1 91 ? 20.910 -1.375 -17.001 1.00 64.06 91 GLY A CA 1
ATOM 684 C C . GLY A 1 91 ? 20.324 -1.163 -15.605 1.00 64.06 91 GLY A C 1
ATOM 685 O O . GLY A 1 91 ? 20.889 -1.611 -14.601 1.00 64.06 91 GLY A O 1
ATOM 686 N N . PRO A 1 92 ? 19.177 -0.477 -15.524 1.00 73.88 92 PRO A N 1
ATOM 687 C CA . PRO A 1 92 ? 18.585 -0.130 -14.247 1.00 73.88 92 PRO A CA 1
ATOM 688 C C . PRO A 1 92 ? 18.090 -1.379 -13.501 1.00 73.88 92 PRO A C 1
ATOM 690 O O . PRO A 1 92 ? 17.748 -2.399 -14.097 1.00 73.88 92 PRO A O 1
ATOM 693 N N . GLU A 1 93 ? 18.067 -1.300 -12.169 1.00 83.25 93 GLU A N 1
ATOM 694 C CA . GLU A 1 93 ? 17.765 -2.423 -11.269 1.00 83.25 93 GLU A CA 1
ATOM 695 C C . GLU A 1 93 ? 16.262 -2.779 -11.244 1.00 83.25 93 GLU A C 1
ATOM 697 O O . GLU A 1 93 ? 15.587 -2.628 -10.222 1.00 83.25 93 GLU A O 1
ATOM 702 N N . TRP A 1 94 ? 15.732 -3.263 -12.370 1.00 82.62 94 TRP A N 1
ATOM 703 C CA . TRP A 1 94 ? 14.327 -3.650 -12.542 1.00 82.62 94 TRP A CA 1
ATOM 704 C C . TRP A 1 94 ? 13.846 -4.631 -11.478 1.00 82.62 94 TRP A C 1
ATOM 706 O O . TRP A 1 94 ? 12.870 -4.351 -10.788 1.00 82.62 94 TRP A O 1
ATOM 716 N N . ALA A 1 95 ? 14.584 -5.724 -11.270 1.00 84.00 95 ALA A N 1
ATOM 717 C CA . ALA A 1 95 ? 14.222 -6.757 -10.302 1.00 84.00 95 ALA A CA 1
ATOM 718 C C . ALA A 1 95 ? 14.089 -6.209 -8.870 1.00 84.00 95 ALA A C 1
ATOM 720 O O . ALA A 1 95 ? 13.171 -6.581 -8.143 1.00 84.00 95 ALA A O 1
ATOM 721 N N . ALA A 1 96 ? 14.971 -5.289 -8.468 1.00 84.50 96 ALA A N 1
ATOM 722 C CA . ALA A 1 96 ? 14.921 -4.692 -7.136 1.00 84.50 96 ALA A CA 1
ATOM 723 C C . ALA A 1 96 ? 13.752 -3.706 -6.989 1.00 84.50 96 ALA A C 1
ATOM 725 O O . ALA A 1 96 ? 13.126 -3.645 -5.931 1.00 84.50 96 ALA A O 1
ATOM 726 N N . ALA A 1 97 ? 13.450 -2.928 -8.034 1.00 86.56 97 ALA A N 1
ATOM 727 C CA . ALA A 1 97 ? 12.293 -2.035 -8.039 1.00 86.56 97 ALA A CA 1
ATOM 728 C C . ALA A 1 97 ? 10.972 -2.817 -8.041 1.00 86.56 97 ALA A C 1
ATOM 730 O O . ALA A 1 97 ? 10.067 -2.477 -7.283 1.00 86.56 97 ALA A O 1
ATOM 731 N N . LYS A 1 98 ? 10.904 -3.899 -8.821 1.00 85.44 98 LYS A N 1
ATOM 732 C CA . LYS A 1 98 ? 9.778 -4.831 -8.880 1.00 85.44 98 LYS A CA 1
ATOM 733 C C . LYS A 1 98 ? 9.491 -5.472 -7.530 1.00 85.44 98 LYS A C 1
ATOM 735 O O . LYS A 1 98 ? 8.389 -5.301 -7.025 1.00 85.44 98 LYS A O 1
ATOM 740 N N . ALA A 1 99 ? 10.492 -6.102 -6.916 1.00 86.19 99 ALA A N 1
ATOM 741 C CA . ALA A 1 99 ? 10.332 -6.743 -5.612 1.00 86.19 99 ALA A CA 1
ATOM 742 C C . ALA A 1 99 ? 9.827 -5.753 -4.548 1.00 86.19 99 ALA A C 1
ATOM 744 O O . ALA A 1 99 ? 8.867 -6.030 -3.841 1.00 86.19 99 ALA A O 1
ATOM 745 N N . ARG A 1 100 ? 10.401 -4.542 -4.493 1.00 85.25 100 ARG A N 1
ATOM 746 C CA . ARG A 1 100 ? 9.953 -3.503 -3.547 1.00 85.25 100 ARG A CA 1
ATOM 747 C C . ARG A 1 100 ? 8.521 -3.040 -3.795 1.00 85.25 100 ARG A C 1
ATOM 749 O O . ARG A 1 100 ? 7.824 -2.692 -2.842 1.00 85.25 100 ARG A O 1
ATOM 756 N N . LEU A 1 101 ? 8.103 -2.972 -5.056 1.00 85.19 101 LEU A N 1
ATOM 757 C CA . LEU A 1 101 ? 6.749 -2.576 -5.415 1.00 85.19 101 LEU A CA 1
ATOM 758 C C . LEU A 1 101 ? 5.738 -3.669 -5.055 1.00 85.19 101 LEU A C 1
ATOM 760 O O . LEU A 1 101 ? 4.704 -3.348 -4.478 1.00 85.19 101 LEU A O 1
ATOM 764 N N . GLU A 1 102 ? 6.069 -4.934 -5.318 1.00 86.44 102 GLU A N 1
ATOM 765 C CA . GLU A 1 102 ? 5.269 -6.105 -4.927 1.00 86.44 102 GLU A CA 1
ATOM 766 C C . GLU A 1 102 ? 5.097 -6.167 -3.406 1.00 86.44 102 GLU A C 1
ATOM 768 O O . GLU A 1 102 ? 3.965 -6.152 -2.923 1.00 86.44 102 GLU A O 1
ATOM 773 N N . ASP A 1 103 ? 6.199 -6.085 -2.652 1.00 82.50 103 ASP A N 1
ATOM 774 C CA . ASP A 1 103 ? 6.183 -6.063 -1.183 1.00 82.50 103 ASP A CA 1
ATOM 775 C C . ASP A 1 103 ? 5.289 -4.936 -0.638 1.00 82.50 103 ASP A C 1
ATOM 777 O O . ASP A 1 103 ? 4.541 -5.114 0.328 1.00 82.50 103 ASP A O 1
ATOM 781 N N . SER A 1 104 ? 5.347 -3.757 -1.267 1.00 80.75 104 SER A N 1
ATOM 782 C CA . SER A 1 104 ? 4.561 -2.592 -0.850 1.00 80.75 104 SER A CA 1
ATOM 783 C C . SER A 1 104 ? 3.073 -2.742 -1.174 1.00 80.75 104 SER A C 1
ATOM 785 O O . SER A 1 104 ? 2.229 -2.344 -0.369 1.00 80.75 104 SER A O 1
ATOM 787 N N . VAL A 1 105 ? 2.733 -3.322 -2.330 1.00 78.75 105 VAL A N 1
ATOM 788 C CA . VAL A 1 105 ? 1.344 -3.611 -2.724 1.00 78.75 105 VAL A CA 1
ATOM 789 C C . VAL A 1 105 ? 0.732 -4.657 -1.797 1.00 78.75 105 VAL A C 1
ATOM 791 O O . VAL A 1 105 ? -0.383 -4.457 -1.311 1.00 78.75 105 VAL A O 1
ATOM 794 N N . ASP A 1 106 ? 1.464 -5.730 -1.502 1.00 77.75 106 ASP A N 1
ATOM 795 C CA . ASP A 1 106 ? 0.998 -6.803 -0.625 1.00 77.75 106 ASP A CA 1
ATOM 796 C C . ASP A 1 106 ? 0.793 -6.303 0.808 1.00 77.75 106 ASP A C 1
ATOM 798 O O . ASP A 1 106 ? -0.265 -6.532 1.407 1.00 77.75 106 ASP A O 1
ATOM 802 N N . ALA A 1 107 ? 1.746 -5.536 1.349 1.00 75.00 107 ALA A N 1
ATOM 803 C CA . ALA A 1 107 ? 1.610 -4.913 2.665 1.00 75.00 107 ALA A CA 1
ATOM 804 C C . ALA A 1 107 ? 0.349 -4.036 2.753 1.00 75.00 107 ALA A C 1
ATOM 806 O O . ALA A 1 107 ? -0.406 -4.103 3.733 1.00 75.00 107 ALA A O 1
ATOM 807 N N . LEU A 1 108 ? 0.092 -3.264 1.695 1.00 70.62 108 LEU A N 1
ATOM 808 C CA . LEU A 1 108 ? -1.064 -2.388 1.588 1.00 70.62 108 LEU A CA 1
ATOM 809 C C . LEU A 1 108 ? -2.371 -3.142 1.299 1.00 70.62 108 LEU A C 1
ATOM 811 O O . LEU A 1 108 ? -3.421 -2.538 1.435 1.00 70.62 108 LEU A O 1
ATOM 815 N N . TRP A 1 109 ? -2.362 -4.427 0.938 1.00 66.69 109 TRP A N 1
ATOM 816 C CA . TRP A 1 109 ? -3.575 -5.245 0.778 1.00 66.69 109 TRP A CA 1
ATOM 817 C C . TRP A 1 109 ? -4.053 -5.847 2.110 1.00 66.69 109 TRP A C 1
ATOM 819 O O . TRP A 1 109 ? -5.248 -5.844 2.436 1.00 66.69 109 TRP A O 1
ATOM 829 N N . PHE A 1 110 ? -3.123 -6.337 2.933 1.00 58.75 1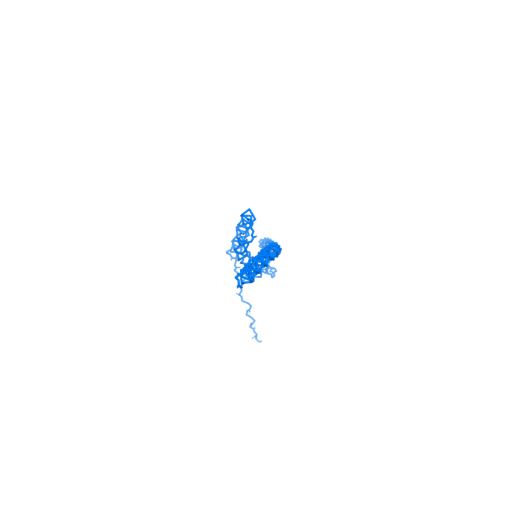10 PHE A N 1
ATOM 830 C CA . PHE A 1 110 ? -3.463 -6.977 4.208 1.00 58.75 110 PHE A CA 1
ATOM 831 C C . PHE A 1 110 ? -3.953 -5.983 5.272 1.00 58.75 110 PHE A C 1
ATOM 833 O O . PHE A 1 110 ? -4.791 -6.333 6.109 1.00 58.75 110 PHE A O 1
ATOM 840 N N . ARG A 1 111 ? -3.490 -4.728 5.251 1.00 65.94 111 ARG A N 1
ATOM 841 C CA . ARG A 1 111 ? -3.852 -3.736 6.278 1.00 65.94 111 ARG A CA 1
ATOM 842 C C . ARG A 1 111 ? -5.208 -3.049 6.119 1.00 65.94 111 ARG A C 1
ATOM 844 O O . ARG A 1 111 ? -5.850 -2.891 7.153 1.00 65.94 111 ARG A O 1
ATOM 851 N N . PRO A 1 112 ? -5.728 -2.724 4.926 1.00 58.41 112 PRO A N 1
ATOM 852 C CA . PRO A 1 112 ? -7.119 -2.313 4.738 1.00 58.41 112 PRO A CA 1
ATOM 853 C C . PRO A 1 112 ? -8.106 -3.324 5.326 1.00 58.41 112 PRO A C 1
ATOM 855 O O . PRO A 1 112 ? -9.090 -2.942 5.957 1.00 58.41 112 PRO A O 1
ATOM 858 N N . SER A 1 113 ? -7.791 -4.619 5.221 1.00 59.03 113 SER A N 1
ATOM 859 C CA . SER A 1 113 ? -8.576 -5.691 5.845 1.00 59.03 113 SER A CA 1
ATOM 860 C C . SER A 1 113 ? -8.590 -5.593 7.378 1.00 59.03 113 SER A C 1
ATOM 862 O O . SER A 1 113 ? -9.627 -5.822 7.994 1.00 59.03 113 SER A O 1
ATOM 864 N N . ALA A 1 114 ? -7.477 -5.188 7.998 1.00 60.00 114 ALA A N 1
ATOM 865 C CA . ALA A 1 114 ? -7.403 -4.922 9.437 1.00 60.00 114 ALA A CA 1
ATOM 866 C C . ALA A 1 114 ? -8.031 -3.567 9.826 1.00 60.00 114 ALA A C 1
ATOM 868 O O . ALA A 1 114 ? -8.686 -3.465 10.859 1.00 60.00 114 ALA A O 1
ATOM 869 N N . LEU A 1 115 ? -7.888 -2.535 8.990 1.00 65.00 115 LEU A N 1
ATOM 870 C CA . LEU A 1 115 ? -8.507 -1.216 9.160 1.00 65.00 115 LEU A CA 1
ATOM 871 C C . LEU A 1 115 ? -10.031 -1.298 9.183 1.00 65.00 115 LEU A C 1
ATOM 873 O O . LEU A 1 115 ? -10.650 -0.598 9.977 1.00 65.00 115 LEU A O 1
ATOM 877 N N . ARG A 1 116 ? -10.636 -2.192 8.392 1.00 66.38 116 ARG A N 1
ATOM 878 C CA . ARG A 1 116 ? -12.088 -2.453 8.407 1.00 66.38 116 ARG A CA 1
ATOM 879 C C . ARG A 1 116 ? -12.636 -2.832 9.785 1.00 66.38 116 ARG A C 1
ATOM 881 O O . ARG A 1 116 ? -13.819 -2.633 10.029 1.00 66.38 116 ARG A O 1
ATOM 888 N N . LEU A 1 117 ? -11.799 -3.354 10.683 1.00 63.19 117 LEU A N 1
ATOM 889 C CA . LEU A 1 117 ? -12.204 -3.704 12.046 1.00 63.19 117 LEU A CA 1
ATOM 890 C C . LEU A 1 117 ? -12.227 -2.495 12.996 1.00 63.19 117 LEU A C 1
ATOM 892 O O . LEU A 1 117 ? -12.847 -2.572 14.055 1.00 63.19 117 LEU A O 1
ATOM 896 N N . TYR A 1 118 ? -11.552 -1.394 12.647 1.00 64.94 118 TYR A N 1
ATOM 897 C CA . TYR A 1 118 ? -11.270 -0.298 13.584 1.00 64.94 118 TYR A CA 1
ATOM 898 C C . TYR A 1 118 ? -11.525 1.115 13.031 1.00 64.94 118 TYR A C 1
ATOM 900 O O . TYR A 1 118 ? -11.554 2.061 13.817 1.00 64.94 118 TYR A O 1
ATOM 908 N N . ALA A 1 119 ? -11.712 1.291 11.723 1.00 67.94 119 ALA A N 1
ATOM 909 C CA . ALA A 1 119 ? -11.934 2.580 11.067 1.00 67.94 119 ALA A CA 1
ATOM 910 C C . ALA A 1 119 ? -13.387 2.769 10.600 1.00 67.94 119 ALA A C 1
ATOM 912 O O . ALA A 1 119 ? -14.165 1.823 10.518 1.00 67.94 119 ALA A O 1
ATOM 913 N N . ASP A 1 120 ? -13.756 4.018 10.313 1.00 74.12 120 ASP A N 1
ATOM 914 C CA . ASP A 1 120 ? -15.023 4.345 9.653 1.00 74.12 120 ASP A CA 1
ATOM 915 C C . ASP A 1 120 ? -15.008 3.974 8.160 1.00 74.12 120 ASP A C 1
ATOM 917 O O . ASP A 1 120 ? -13.951 3.800 7.548 1.00 74.12 120 ASP A O 1
ATOM 921 N N . THR A 1 121 ? -16.204 3.879 7.575 1.00 75.31 121 THR A N 1
ATOM 922 C CA . THR A 1 121 ? -16.411 3.485 6.175 1.00 75.31 121 THR A CA 1
ATOM 923 C C . THR A 1 121 ? -15.698 4.410 5.187 1.00 75.31 121 THR A C 1
ATOM 925 O O . THR A 1 121 ? -15.108 3.928 4.228 1.00 75.31 121 THR A O 1
ATOM 928 N N . GLU A 1 122 ? -15.676 5.723 5.435 1.00 80.69 122 GLU A N 1
ATOM 929 C CA . GLU A 1 122 ? -15.033 6.690 4.534 1.00 80.69 122 GLU A CA 1
ATOM 930 C C . GLU A 1 122 ? -13.515 6.464 4.445 1.00 80.69 122 GLU A C 1
ATOM 932 O O . GLU A 1 122 ? -12.925 6.509 3.362 1.00 80.69 122 GLU A O 1
ATOM 937 N N . THR A 1 123 ? -12.870 6.198 5.581 1.00 72.00 123 THR A N 1
ATOM 938 C CA . THR A 1 123 ? -11.434 5.901 5.649 1.00 72.00 123 THR A CA 1
ATOM 939 C C . THR A 1 123 ? -11.103 4.606 4.907 1.00 72.00 123 THR A C 1
ATOM 941 O O . THR A 1 123 ? -10.122 4.554 4.162 1.00 72.00 123 THR A O 1
ATOM 944 N N . VAL A 1 124 ? -11.941 3.578 5.065 1.00 74.12 124 VAL A N 1
ATOM 945 C CA . VAL A 1 124 ? -11.804 2.305 4.342 1.00 74.12 124 VAL A CA 1
ATOM 946 C C . VAL A 1 124 ? -11.956 2.513 2.832 1.00 74.12 124 VAL A C 1
ATOM 948 O O . VAL A 1 124 ? -11.121 2.031 2.070 1.00 74.12 124 VAL A O 1
ATOM 951 N N . ASP A 1 125 ? -12.946 3.289 2.387 1.00 79.75 125 ASP A N 1
ATOM 952 C CA . ASP A 1 125 ? -13.173 3.556 0.961 1.00 79.75 125 ASP A CA 1
ATOM 953 C C . ASP A 1 125 ? -11.993 4.297 0.313 1.00 79.75 125 ASP A C 1
ATOM 955 O O . ASP A 1 125 ? -11.578 3.988 -0.812 1.00 79.75 125 ASP A O 1
ATOM 959 N N . LYS A 1 126 ? -11.413 5.271 1.028 1.00 79.62 126 LYS A N 1
ATOM 960 C CA . LYS A 1 126 ? -10.204 5.981 0.585 1.00 79.62 126 LYS A CA 1
ATOM 961 C C . LYS A 1 126 ? -9.009 5.035 0.476 1.00 79.62 126 LYS A C 1
ATOM 963 O O . LYS A 1 126 ? -8.292 5.100 -0.524 1.00 79.62 126 LYS A O 1
ATOM 968 N N . ALA A 1 127 ? -8.822 4.147 1.453 1.00 74.44 127 ALA A N 1
ATOM 969 C CA . ALA A 1 127 ? -7.774 3.130 1.421 1.00 74.44 127 ALA A CA 1
ATOM 970 C C . ALA A 1 127 ? -7.940 2.179 0.223 1.00 74.44 127 ALA A C 1
ATOM 972 O O . ALA A 1 127 ? -6.993 1.972 -0.535 1.00 74.44 127 ALA A O 1
ATOM 973 N N . ASP A 1 128 ? -9.160 1.696 -0.025 1.00 78.00 128 ASP A N 1
ATOM 974 C CA . ASP A 1 128 ? -9.480 0.825 -1.162 1.00 78.00 128 ASP A CA 1
ATOM 975 C C . ASP A 1 128 ? -9.269 1.532 -2.513 1.00 78.00 128 ASP A C 1
ATOM 977 O O . ASP A 1 128 ? -8.900 0.908 -3.515 1.00 78.00 128 ASP A O 1
ATOM 981 N N . ARG A 1 129 ? -9.507 2.848 -2.585 1.00 81.81 129 ARG A N 1
ATOM 982 C CA . ARG A 1 129 ? -9.207 3.642 -3.784 1.00 81.81 129 ARG A CA 1
ATOM 983 C C . ARG A 1 129 ? -7.702 3.776 -4.007 1.00 81.81 129 ARG A C 1
ATOM 985 O O . ARG A 1 129 ? -7.253 3.608 -5.139 1.00 81.81 129 ARG A O 1
ATOM 992 N N . LEU A 1 130 ? -6.938 4.053 -2.954 1.00 79.50 130 LEU A N 1
ATOM 993 C CA . LEU A 1 130 ? -5.483 4.173 -3.032 1.00 79.50 130 LEU A CA 1
ATOM 994 C C . LEU A 1 130 ? -4.839 2.845 -3.440 1.00 79.50 130 LEU A C 1
ATOM 996 O O . LEU A 1 130 ? -4.038 2.820 -4.366 1.00 79.50 130 LEU A O 1
ATOM 1000 N N . MET A 1 131 ? -5.270 1.734 -2.849 1.00 79.06 131 MET A N 1
ATOM 1001 C CA . MET A 1 131 ? -4.811 0.391 -3.210 1.00 79.06 131 MET A CA 1
ATOM 1002 C C . MET A 1 131 ? -5.022 0.080 -4.698 1.00 79.06 131 MET A C 1
ATOM 1004 O O . MET A 1 131 ? -4.121 -0.425 -5.367 1.00 79.06 131 MET A O 1
ATOM 1008 N N . ARG A 1 132 ? -6.192 0.432 -5.247 1.00 82.75 132 ARG A N 1
ATOM 1009 C CA . ARG A 1 132 ? -6.472 0.280 -6.684 1.00 82.75 132 ARG A CA 1
ATOM 1010 C C . ARG A 1 132 ? -5.540 1.123 -7.554 1.00 82.75 132 ARG A C 1
ATOM 1012 O O . ARG A 1 132 ? -5.095 0.641 -8.591 1.00 82.75 132 ARG A O 1
ATOM 1019 N N . LEU A 1 133 ? -5.234 2.351 -7.134 1.00 84.25 133 LEU A N 1
ATOM 1020 C CA . LEU A 1 133 ? -4.301 3.225 -7.849 1.00 84.25 133 LEU A CA 1
ATOM 1021 C C . LEU A 1 133 ? -2.873 2.671 -7.830 1.00 84.25 133 LEU A C 1
ATOM 1023 O O . LEU A 1 133 ? -2.248 2.604 -8.884 1.00 84.25 133 LEU A O 1
ATOM 1027 N N . VAL A 1 134 ? -2.378 2.235 -6.667 1.00 81.31 134 VAL A N 1
ATOM 1028 C CA . VAL A 1 134 ? -1.029 1.656 -6.539 1.00 81.31 134 VAL A CA 1
ATOM 1029 C C . VAL A 1 134 ? -0.906 0.399 -7.402 1.00 81.31 134 VAL A C 1
ATOM 1031 O O . VAL A 1 134 ? 0.062 0.267 -8.144 1.00 81.31 134 VAL A O 1
ATOM 1034 N N . ARG A 1 135 ? -1.913 -0.483 -7.386 1.00 83.81 135 ARG A N 1
ATOM 1035 C CA . ARG A 1 135 ? -1.919 -1.689 -8.224 1.00 83.81 135 ARG A CA 1
ATOM 1036 C C . ARG A 1 135 ? -1.924 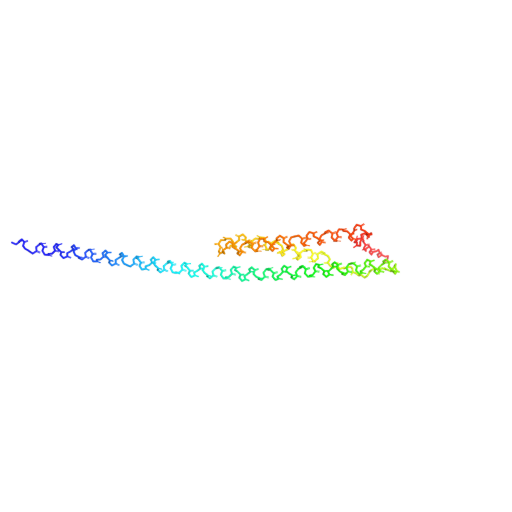-1.362 -9.715 1.00 83.81 135 ARG A C 1
ATOM 1038 O O . ARG A 1 135 ? -1.106 -1.890 -10.451 1.00 83.81 135 ARG A O 1
ATOM 1045 N N . SER A 1 136 ? -2.772 -0.427 -10.145 1.00 86.56 136 SER A N 1
ATOM 1046 C CA . SER A 1 136 ? -2.794 0.026 -11.541 1.00 86.56 136 SER A CA 1
ATOM 1047 C C . SER A 1 136 ? -1.457 0.635 -11.982 1.00 86.56 136 SER A C 1
ATOM 1049 O O . SER A 1 136 ? -1.058 0.477 -13.137 1.00 86.56 136 SER A O 1
ATOM 1051 N N . ALA A 1 137 ? -0.763 1.339 -11.086 1.00 82.38 137 ALA A N 1
ATOM 1052 C CA . ALA A 1 137 ? 0.563 1.877 -11.362 1.00 82.38 137 ALA A CA 1
ATOM 1053 C C . ALA A 1 137 ? 1.626 0.766 -11.443 1.00 82.38 137 ALA A C 1
ATOM 1055 O O . ALA A 1 137 ? 2.485 0.822 -12.321 1.00 82.38 137 ALA A O 1
ATOM 1056 N N . ALA A 1 138 ? 1.535 -0.266 -10.598 1.00 82.56 138 ALA A N 1
ATOM 1057 C CA . ALA A 1 138 ? 2.395 -1.446 -10.676 1.00 82.56 138 ALA A CA 1
ATOM 1058 C C . ALA A 1 138 ? 2.191 -2.233 -11.976 1.00 82.56 138 ALA A C 1
ATOM 1060 O O . ALA A 1 138 ? 3.165 -2.536 -12.659 1.00 82.56 138 ALA A O 1
ATOM 1061 N N . ASP A 1 139 ? 0.941 -2.448 -12.389 1.00 85.44 139 ASP A N 1
ATOM 1062 C CA . ASP A 1 139 ? 0.621 -3.087 -13.670 1.00 85.44 139 ASP A CA 1
ATOM 1063 C C . ASP A 1 139 ? 1.218 -2.298 -14.851 1.00 85.44 139 ASP A C 1
ATOM 1065 O O . ASP A 1 139 ? 1.771 -2.873 -15.788 1.00 85.44 139 ASP A O 1
ATOM 1069 N N . THR A 1 140 ? 1.176 -0.961 -14.782 1.00 84.44 140 THR A N 1
ATOM 1070 C CA . THR A 1 140 ? 1.806 -0.087 -15.788 1.00 84.44 140 THR A CA 1
ATOM 1071 C C . THR A 1 140 ? 3.328 -0.243 -15.796 1.00 84.44 140 THR A C 1
ATOM 1073 O O . THR A 1 140 ? 3.938 -0.275 -16.862 1.00 84.44 140 THR A O 1
ATOM 1076 N N . PHE A 1 141 ? 3.954 -0.349 -14.622 1.00 84.50 141 PHE A N 1
ATOM 1077 C CA . PHE A 1 141 ? 5.393 -0.571 -14.506 1.00 84.50 141 PHE A CA 1
ATOM 1078 C C . PHE A 1 141 ? 5.817 -1.908 -15.129 1.00 84.50 141 PHE A C 1
ATOM 1080 O O . PHE A 1 141 ? 6.789 -1.927 -15.884 1.00 84.50 141 PHE A O 1
ATOM 1087 N N . TYR A 1 142 ? 5.065 -2.989 -14.897 1.00 84.06 142 TYR A N 1
ATOM 1088 C CA . TYR A 1 142 ? 5.326 -4.288 -15.530 1.00 84.06 142 TYR A CA 1
ATOM 1089 C C . TYR A 1 142 ? 5.156 -4.236 -17.045 1.00 84.06 142 TYR A C 1
ATOM 1091 O O . TYR A 1 142 ? 6.017 -4.718 -17.769 1.00 84.06 142 TYR A O 1
ATOM 1099 N N . ALA A 1 143 ? 4.115 -3.564 -17.541 1.00 82.44 143 ALA A N 1
ATOM 1100 C CA . ALA A 1 143 ? 3.934 -3.391 -18.980 1.00 82.44 143 ALA A CA 1
ATOM 1101 C C . ALA A 1 143 ? 5.101 -2.620 -19.631 1.00 82.44 143 ALA A C 1
ATOM 1103 O O . ALA A 1 143 ? 5.479 -2.907 -20.766 1.00 82.44 143 ALA A O 1
ATOM 1104 N N . VAL A 1 144 ? 5.690 -1.646 -18.926 1.00 81.94 144 VAL A N 1
ATOM 1105 C CA . VAL A 1 144 ? 6.885 -0.928 -19.401 1.00 81.94 144 VAL A CA 1
ATOM 1106 C C . VAL A 1 144 ? 8.124 -1.826 -19.369 1.00 81.94 144 VAL A C 1
ATOM 1108 O O . VAL A 1 144 ? 8.898 -1.795 -20.323 1.00 81.94 144 VAL A O 1
ATOM 1111 N N . GLU A 1 145 ? 8.316 -2.612 -18.306 1.00 83.50 145 GLU A N 1
ATOM 1112 C CA . GLU A 1 145 ? 9.390 -3.613 -18.217 1.00 83.50 145 GLU A CA 1
ATOM 1113 C C . GLU A 1 145 ? 9.321 -4.581 -19.409 1.00 83.50 145 GLU A C 1
ATOM 1115 O O . GLU A 1 145 ? 10.306 -4.740 -20.134 1.00 83.50 145 GLU A O 1
ATOM 1120 N N . ASP A 1 146 ? 8.144 -5.155 -19.663 1.00 82.38 146 ASP A N 1
ATOM 1121 C CA . ASP A 1 146 ? 7.905 -6.086 -20.765 1.00 82.38 146 ASP A CA 1
ATOM 1122 C C . ASP A 1 146 ? 8.169 -5.422 -22.123 1.00 82.38 146 ASP A C 1
ATOM 1124 O O . ASP A 1 146 ? 8.943 -5.943 -22.923 1.00 82.38 146 ASP A O 1
ATOM 1128 N N . ALA A 1 147 ? 7.631 -4.222 -22.368 1.00 77.81 147 ALA A N 1
ATOM 1129 C CA . ALA A 1 147 ? 7.828 -3.509 -23.633 1.00 77.81 147 ALA A CA 1
ATOM 1130 C C . ALA A 1 147 ? 9.304 -3.173 -23.918 1.00 77.81 147 ALA A C 1
ATOM 1132 O O . ALA A 1 147 ? 9.746 -3.204 -25.071 1.00 77.81 147 ALA A O 1
AT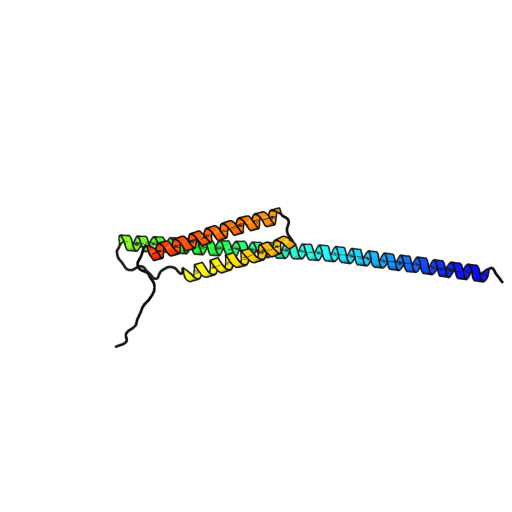OM 1133 N N . ILE A 1 148 ? 10.079 -2.846 -22.880 1.00 73.38 148 ILE A N 1
ATOM 1134 C CA . ILE A 1 148 ? 11.516 -2.573 -23.007 1.00 73.38 148 ILE A CA 1
ATOM 1135 C C . ILE A 1 148 ? 12.287 -3.862 -23.310 1.00 73.38 148 ILE A C 1
ATOM 1137 O O . ILE A 1 148 ? 13.204 -3.840 -24.133 1.00 73.38 148 ILE A O 1
ATOM 1141 N N . ASN A 1 149 ? 11.895 -4.979 -22.696 1.00 71.19 149 ASN A N 1
ATOM 1142 C CA . ASN A 1 149 ? 12.525 -6.283 -22.900 1.00 71.19 149 ASN A CA 1
ATOM 1143 C C . ASN A 1 149 ? 12.123 -6.963 -24.223 1.00 71.19 149 ASN A C 1
ATOM 1145 O O . ASN A 1 149 ? 12.906 -7.740 -24.765 1.00 71.19 149 ASN A O 1
ATOM 1149 N N . GLU A 1 150 ? 10.934 -6.682 -24.763 1.00 66.25 150 GLU A N 1
ATOM 1150 C CA . GLU A 1 150 ? 10.471 -7.194 -26.061 1.00 66.25 150 GLU A CA 1
ATOM 1151 C C . GLU A 1 150 ? 11.002 -6.366 -27.246 1.00 66.25 150 GLU A C 1
ATOM 1153 O O . GLU A 1 150 ? 11.267 -6.909 -28.320 1.00 66.25 150 GLU A O 1
ATOM 1158 N N . GLY A 1 151 ? 11.179 -5.051 -27.067 1.00 53.50 151 GLY A N 1
ATOM 1159 C CA . GLY A 1 151 ? 11.613 -4.122 -28.120 1.00 53.50 151 GLY A CA 1
ATOM 1160 C C . GLY A 1 151 ? 13.127 -4.052 -28.360 1.00 53.50 151 GLY A C 1
ATOM 1161 O O . GLY A 1 151 ? 13.566 -3.474 -29.356 1.00 53.50 151 GLY A O 1
ATOM 1162 N N . GLY A 1 152 ? 13.933 -4.632 -27.473 1.00 47.88 152 GLY A N 1
ATOM 1163 C CA . GLY A 1 152 ? 15.383 -4.728 -27.597 1.00 47.88 152 GLY A CA 1
ATOM 1164 C C . GLY A 1 152 ? 15.827 -6.129 -27.213 1.00 47.88 152 GLY A C 1
ATOM 1165 O O . GLY A 1 152 ? 15.348 -6.673 -26.228 1.00 47.88 152 GLY A O 1
ATOM 1166 N N . THR A 1 153 ? 16.735 -6.726 -27.988 1.00 42.03 153 THR A N 1
ATOM 1167 C CA . THR A 1 153 ? 17.399 -7.992 -27.632 1.00 42.03 153 THR A CA 1
ATOM 1168 C C . THR A 1 153 ? 17.674 -8.069 -26.127 1.00 42.03 153 THR A C 1
ATOM 1170 O O . THR A 1 153 ? 18.219 -7.103 -25.586 1.00 42.03 153 THR A O 1
ATOM 1173 N N . PRO A 1 154 ? 17.332 -9.189 -25.464 1.00 43.59 154 PRO A N 1
ATOM 1174 C CA . PRO A 1 154 ? 17.309 -9.276 -24.013 1.00 43.59 154 PRO A CA 1
ATOM 1175 C C . PRO A 1 154 ? 18.678 -8.897 -23.451 1.00 43.59 154 PRO A C 1
ATOM 1177 O O . PRO A 1 154 ? 19.673 -9.588 -23.685 1.00 43.59 154 PRO A O 1
ATOM 1180 N N . ILE A 1 155 ? 18.737 -7.797 -22.695 1.00 47.09 155 ILE A N 1
ATOM 1181 C CA . ILE A 1 155 ? 19.924 -7.401 -21.928 1.00 47.09 155 ILE A CA 1
ATOM 1182 C C . ILE A 1 155 ? 19.960 -8.274 -20.671 1.00 47.09 155 ILE A C 1
ATOM 1184 O O . ILE A 1 155 ? 19.781 -7.820 -19.548 1.00 47.09 155 ILE A O 1
ATOM 1188 N N . SER A 1 156 ? 20.116 -9.578 -20.865 1.00 48.53 156 SER A N 1
ATOM 1189 C CA . SER A 1 156 ? 20.350 -10.528 -19.790 1.00 48.53 156 SER A CA 1
ATOM 1190 C C . SER A 1 156 ? 20.847 -11.849 -20.368 1.00 48.53 156 SER A C 1
ATOM 1192 O O . SER A 1 156 ? 20.169 -12.481 -21.171 1.00 48.53 156 SER A O 1
ATOM 1194 N N . THR A 1 157 ? 21.988 -12.309 -19.842 1.00 37.75 157 THR A N 1
ATOM 1195 C CA . THR A 1 157 ? 22.531 -13.681 -19.940 1.00 37.75 157 THR A CA 1
ATOM 1196 C C . THR A 1 157 ? 23.390 -13.929 -21.198 1.00 37.75 157 THR A C 1
ATOM 1198 O O . THR A 1 157 ? 22.909 -14.329 -22.246 1.00 37.75 157 THR A O 1
ATOM 1201 N N . THR A 1 158 ? 24.722 -13.773 -21.197 1.00 34.44 158 THR A N 1
ATOM 1202 C CA . THR A 1 158 ? 25.675 -14.668 -20.510 1.00 34.44 158 THR A CA 1
ATOM 1203 C C . THR A 1 158 ? 27.100 -14.100 -20.619 1.00 34.44 158 THR A C 1
ATOM 1205 O O . THR A 1 158 ? 27.701 -14.149 -21.692 1.00 34.44 158 THR A O 1
ATOM 1208 N N . ILE A 1 159 ? 27.709 -13.651 -19.517 1.00 37.97 159 ILE A N 1
ATOM 1209 C CA . ILE A 1 159 ? 29.176 -13.555 -19.454 1.00 37.97 159 ILE A CA 1
ATOM 1210 C C . ILE A 1 159 ? 29.700 -14.962 -19.141 1.00 37.97 159 ILE A C 1
ATOM 1212 O O . ILE A 1 159 ? 29.749 -15.382 -17.987 1.00 37.97 159 ILE A O 1
ATOM 1216 N N . ARG A 1 160 ? 30.085 -15.720 -20.175 1.00 33.62 160 ARG A N 1
ATOM 1217 C CA . ARG A 1 160 ? 30.950 -16.898 -20.014 1.00 33.62 160 ARG A CA 1
ATOM 1218 C C . ARG A 1 160 ? 32.393 -16.419 -20.102 1.00 33.62 160 ARG A C 1
ATOM 1220 O O . ARG A 1 160 ? 32.928 -16.251 -21.194 1.00 33.62 160 ARG A O 1
ATOM 1227 N N . PHE A 1 161 ? 33.039 -16.243 -18.954 1.00 42.12 161 PHE A N 1
ATOM 1228 C CA . PHE A 1 161 ? 34.498 -16.226 -18.909 1.00 42.12 161 PHE A CA 1
ATOM 1229 C C . PHE A 1 161 ? 35.010 -17.614 -19.307 1.00 42.12 161 PHE A C 1
ATOM 1231 O O . PHE A 1 161 ? 34.973 -18.556 -18.516 1.00 42.12 161 PHE A O 1
ATOM 1238 N N . ARG A 1 162 ? 35.488 -17.753 -20.545 1.00 31.25 162 ARG A N 1
ATOM 1239 C CA . ARG A 1 162 ? 36.345 -18.872 -20.939 1.00 31.25 162 ARG A CA 1
ATOM 1240 C C . ARG A 1 162 ? 37.773 -18.474 -20.561 1.00 31.25 162 ARG A C 1
ATOM 1242 O O . ARG A 1 162 ? 38.402 -17.697 -21.269 1.00 31.25 162 ARG A O 1
ATOM 1249 N N . ARG A 1 163 ? 38.247 -18.948 -19.405 1.00 38.50 163 ARG A N 1
ATOM 1250 C CA . ARG A 1 163 ? 39.683 -18.953 -19.098 1.00 38.50 163 ARG A CA 1
ATOM 1251 C C . ARG A 1 163 ? 40.352 -19.934 -20.066 1.00 38.50 163 ARG A C 1
ATOM 1253 O O . ARG A 1 163 ? 39.962 -21.101 -20.094 1.00 38.50 163 ARG A O 1
ATOM 1260 N N . GLY A 1 164 ? 41.259 -19.419 -20.892 1.00 45.03 164 GLY A N 1
ATOM 1261 C CA . GLY A 1 164 ? 42.350 -20.189 -21.491 1.00 45.03 164 GLY A CA 1
ATOM 1262 C C . GLY A 1 164 ? 43.564 -20.160 -20.577 1.00 45.03 164 GLY A C 1
ATOM 1263 O O . GLY A 1 164 ? 43.579 -19.296 -19.667 1.00 45.03 164 GLY A O 1
#

pLDDT: mean 70.21, std 15.49, range [31.25, 89.44]

Sequence (164 aa):
MAGVVLTAGMGWRSSRISAKAQVDAALAGVRELADQEQKVAVSTARRAAHHEFLGQIEAACMALDRALHVSKVAYADVEYHRRTHLPVPPGPEWAAAKARLEDSVDALWFRPSALRLYADTETVDKADRLMRLVRSAADTFYAVEDAINEGGTPISTTIRFRRG

Foldseek 3Di:
DPVPVVVVVVVVVVVVVVVVVVVVVVVVVVVVVVVVVVVVVLVVVLVVLVVVLVVLLVLLVVLLVLLVVLLVQLVVQVVCCVPPVDDGDDHGPLVVSLVSLVVSLVVLVVSLVVNVVRDDPVVSVVSVVSSVVSVVSSVVSVVSVVCSCVVDPHPDDDDDPPDD

Radius of gyration: 33.91 Å; chains: 1; bounding box: 85×28×106 Å

Secondary structure (DSSP, 8-state):
--HHHHHHHHHHHHHHHHHHHHHHHHHHHHHHHHHHHHHHHHHHHHHHHHHHHHHHHHHHHHHHHHHHHHHHHHHHHHHHHHHH-PPPPSPP-HHHHHHHHHHHHHHHHHHHHHHTTTS-HHHHHHHHHHHHHHHHHHHHHHHHHHHHHHHS--S---------